Protein AF-A0A2G4H5I2-F1 (afdb_monomer)

Secondary structure (DSSP, 8-state):
-PPPHHHHHHHHHHHHHHHHS--TT-------HHHHHHHHHHTT--TTHHHHHHHHHHTT---TTSTTT--HHHHHHHHHHTT--HHHHHH----TTSPPTTTT---SS-HHHHHHHHHHHHTT-PPP-TTTS-----S-S-S-----PPP-

Foldseek 3Di:
DDDPPVLVVVVVVVVVCCVVQVDPVGDDDDDDPLLLLQCLLLVLPDPCSVQLVVQLVVVPQDPCVDVVRNDSVSSQVSQVVVVHGSNCSNDPDDDLPDDGPCQVPCPQFDSVLVVVCVVCVVVVHDDDDCQPPNDSPRRNDDDDDDDPDDDD

Sequence (152 aa):
MAQPVFQQQMRVKQGSLRRQLNGPELTLSRHDLRTSMLEGAIGRVDPITGDVLEAAWRAGACFDAWTEHHREDAYRTALSAAGRDLEVEATQERDPLDPLACDHVCSGVTKEFLLDEWWQRRAERPTGDCRGDGCSECSACLGPVRNRLVAA

Mean predicted aligned error: 6.74 Å

pLDDT: mean 88.07, std 9.35, range [37.56, 97.44]

Nearest PDB structures (foldseek):
  5d4z-assembly7_Z  TM=2.243E-01  e=5.194E+00  Salmonella phage SPC32H

Radius of gyration: 20.06 Å; Cα contacts (8 Å, |Δi|>4): 111; chains: 1; bounding box: 47×38×48 Å

Structure (mmCIF, N/CA/C/O backbone):
data_AF-A0A2G4H5I2-F1
#
_entry.id   AF-A0A2G4H5I2-F1
#
loop_
_atom_site.group_PDB
_atom_site.id
_atom_site.type_symbol
_atom_site.label_atom_id
_atom_site.label_alt_id
_atom_site.label_comp_id
_atom_site.label_asym_id
_atom_site.label_entity_id
_atom_site.label_seq_id
_atom_site.pdbx_PDB_ins_code
_atom_site.Cartn_x
_atom_site.Cartn_y
_atom_site.Cartn_z
_atom_site.occupancy
_atom_site.B_iso_or_equiv
_atom_site.auth_seq_id
_atom_site.auth_comp_id
_atom_site.auth_asym_id
_atom_site.auth_atom_id
_atom_site.pdbx_PDB_model_num
ATOM 1 N N . MET A 1 1 ? -10.818 -12.896 21.201 1.00 37.56 1 MET A N 1
ATOM 2 C CA . MET A 1 1 ? -10.549 -12.121 19.972 1.00 37.56 1 MET A CA 1
ATOM 3 C C . MET A 1 1 ? -9.070 -12.284 19.677 1.00 37.56 1 MET A C 1
ATOM 5 O O . MET A 1 1 ? -8.266 -11.819 20.474 1.00 37.56 1 MET A O 1
ATOM 9 N N . ALA A 1 2 ? -8.709 -13.077 18.667 1.00 43.91 2 ALA A N 1
ATOM 10 C CA . ALA A 1 2 ? -7.306 -13.335 18.350 1.00 43.91 2 ALA A CA 1
ATOM 11 C C . ALA A 1 2 ? -6.678 -12.040 17.827 1.00 43.91 2 ALA A C 1
ATOM 13 O O . ALA A 1 2 ? -7.210 -11.428 16.903 1.00 43.91 2 ALA A O 1
ATOM 14 N N . GLN A 1 3 ? -5.596 -11.588 18.457 1.00 47.91 3 GLN A N 1
ATOM 15 C CA . GLN A 1 3 ? -4.838 -10.464 17.931 1.00 47.91 3 GLN A CA 1
ATOM 16 C C . GLN A 1 3 ? -4.220 -10.915 16.595 1.00 47.91 3 GLN A C 1
ATOM 18 O O . GLN A 1 3 ? -3.601 -11.983 16.573 1.00 47.91 3 GLN A O 1
ATOM 23 N N . PRO A 1 4 ? -4.398 -10.164 15.498 1.00 60.53 4 PRO A N 1
ATOM 24 C CA . PRO A 1 4 ? -3.930 -10.591 14.186 1.00 60.53 4 PRO A CA 1
ATOM 25 C C . PRO A 1 4 ? -2.388 -10.740 14.185 1.00 60.53 4 PRO A C 1
ATOM 27 O O . PRO A 1 4 ? -1.665 -9.871 14.694 1.00 60.53 4 PRO A O 1
ATOM 30 N N . VAL A 1 5 ? -1.880 -11.895 13.733 1.00 78.19 5 VAL A N 1
ATOM 31 C CA . VAL A 1 5 ? -0.487 -12.346 13.949 1.00 78.19 5 VAL A CA 1
ATOM 32 C C . VAL A 1 5 ? 0.515 -11.402 13.277 1.00 78.19 5 VAL A C 1
ATOM 34 O O . VAL A 1 5 ? 1.589 -11.144 13.832 1.00 78.19 5 VAL A O 1
ATOM 37 N N . PHE A 1 6 ? 0.168 -10.840 12.116 1.00 83.88 6 PHE A N 1
ATOM 38 C CA . PHE A 1 6 ? 1.079 -9.995 11.347 1.00 83.88 6 PHE A CA 1
ATOM 39 C C . PHE A 1 6 ? 1.289 -8.627 12.009 1.00 83.88 6 PHE A C 1
ATOM 41 O O . PHE A 1 6 ? 2.439 -8.222 12.215 1.00 83.88 6 PHE A O 1
ATOM 48 N N . GLN A 1 7 ? 0.226 -7.943 12.450 1.00 83.62 7 GLN A N 1
ATOM 49 C CA . GLN A 1 7 ? 0.377 -6.673 13.178 1.00 83.62 7 GLN A CA 1
ATOM 50 C C . GLN A 1 7 ? 1.259 -6.820 14.426 1.00 83.62 7 GLN A C 1
ATOM 52 O O . GLN A 1 7 ? 2.081 -5.946 14.728 1.00 83.62 7 GLN A O 1
ATOM 57 N N . GLN A 1 8 ? 1.120 -7.932 15.155 1.00 86.81 8 GLN A N 1
ATOM 58 C CA . GLN A 1 8 ? 1.938 -8.196 16.335 1.00 86.81 8 GLN A CA 1
ATOM 59 C C . GLN A 1 8 ? 3.415 -8.386 15.972 1.00 86.81 8 GLN A C 1
ATOM 61 O O . GLN A 1 8 ? 4.283 -7.777 16.604 1.00 86.81 8 GLN A O 1
ATOM 66 N N . GLN A 1 9 ? 3.712 -9.156 14.922 1.00 90.12 9 GLN A N 1
ATOM 67 C CA . GLN A 1 9 ? 5.078 -9.308 14.414 1.00 90.12 9 GLN A CA 1
ATOM 68 C C . GLN A 1 9 ? 5.681 -7.962 13.988 1.00 90.12 9 GLN A C 1
ATOM 70 O O . GLN A 1 9 ? 6.823 -7.655 14.344 1.00 90.12 9 GLN A O 1
ATOM 75 N N . MET A 1 10 ? 4.917 -7.125 13.282 1.00 91.50 10 MET A N 1
ATOM 76 C CA . MET A 1 10 ? 5.383 -5.812 12.831 1.00 91.50 10 MET A CA 1
ATOM 77 C C . MET A 1 10 ? 5.648 -4.854 13.995 1.00 91.50 10 MET A C 1
ATOM 79 O O . MET A 1 10 ? 6.676 -4.171 13.993 1.00 91.50 10 MET A O 1
ATOM 83 N N . ARG A 1 11 ? 4.810 -4.859 15.043 1.00 90.50 11 ARG A N 1
ATOM 84 C CA . ARG A 1 11 ? 5.065 -4.093 16.280 1.00 90.50 11 ARG A CA 1
ATOM 85 C C . ARG A 1 11 ? 6.373 -4.507 16.944 1.00 90.50 11 ARG A C 1
ATOM 87 O O . ARG A 1 11 ? 7.153 -3.644 17.350 1.00 90.50 11 ARG A O 1
ATOM 94 N N . VAL A 1 12 ? 6.639 -5.812 17.033 1.00 92.56 12 VAL A N 1
ATOM 95 C CA . VAL A 1 12 ? 7.885 -6.336 17.613 1.00 92.56 12 VAL A CA 1
ATOM 96 C C . VAL A 1 12 ? 9.096 -5.888 16.792 1.00 92.56 12 VAL A C 1
ATOM 98 O O . VAL A 1 12 ? 10.055 -5.363 17.364 1.00 92.56 12 VAL A O 1
ATOM 101 N N . LYS A 1 13 ? 9.036 -6.017 15.460 1.00 92.12 13 LYS A N 1
ATOM 102 C CA . LYS A 1 13 ? 10.110 -5.597 14.543 1.00 92.12 13 LYS A CA 1
ATOM 103 C C . LYS A 1 13 ? 10.387 -4.096 14.637 1.00 92.12 13 LYS A C 1
ATOM 105 O O . LYS A 1 13 ? 11.521 -3.697 14.901 1.00 92.12 13 LYS A O 1
ATOM 110 N N . GLN A 1 14 ? 9.353 -3.261 14.519 1.00 91.75 14 GLN A N 1
ATOM 111 C CA . GLN A 1 14 ? 9.477 -1.808 14.666 1.00 91.75 14 GLN A CA 1
ATOM 112 C C . GLN A 1 14 ? 10.006 -1.411 16.054 1.00 91.75 14 GLN A C 1
ATOM 114 O O . GLN A 1 14 ? 10.803 -0.478 16.176 1.00 91.75 14 GLN A O 1
ATOM 119 N N . GLY A 1 15 ? 9.581 -2.113 17.109 1.00 91.88 15 GLY A N 1
ATOM 120 C C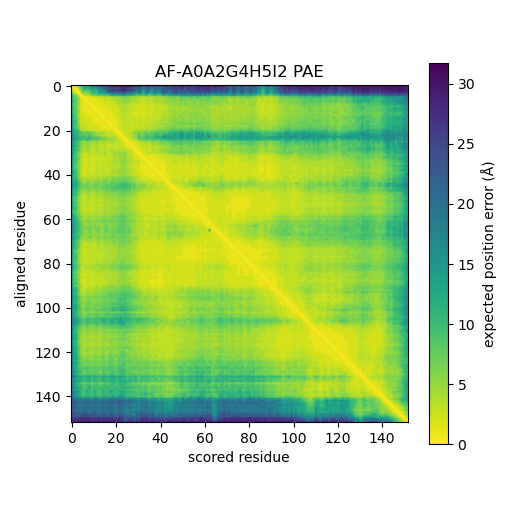A . GLY A 1 15 ? 10.085 -1.921 18.467 1.00 91.88 15 GLY A CA 1
ATOM 121 C C . GLY A 1 15 ? 11.568 -2.267 18.604 1.00 91.88 15 GLY A C 1
ATOM 122 O O . GLY A 1 15 ? 12.291 -1.556 19.298 1.00 91.88 15 GLY A O 1
ATOM 123 N N . SER A 1 16 ? 12.035 -3.315 17.919 1.00 93.12 16 SER A N 1
ATOM 124 C CA . SER A 1 16 ? 13.454 -3.682 17.880 1.00 93.12 16 SER A CA 1
ATOM 125 C C . SER A 1 16 ? 14.296 -2.622 17.179 1.00 93.12 16 SER A C 1
ATOM 127 O O . SER A 1 16 ? 15.291 -2.180 17.746 1.00 93.12 16 SER A O 1
ATOM 129 N N . LEU A 1 17 ? 13.854 -2.146 16.010 1.00 92.31 17 LEU A N 1
ATOM 130 C CA . LEU A 1 17 ? 14.531 -1.066 15.286 1.00 92.31 17 LEU A CA 1
ATOM 131 C C . LEU A 1 17 ? 14.640 0.196 16.141 1.00 92.31 17 LEU A C 1
ATOM 133 O O . LEU A 1 17 ? 15.716 0.763 16.252 1.00 92.31 17 LEU A O 1
ATOM 137 N N . ARG A 1 18 ? 13.563 0.584 16.836 1.00 89.81 18 ARG A N 1
ATOM 138 C CA . ARG A 1 18 ? 13.582 1.752 17.731 1.00 89.81 18 ARG A CA 1
ATOM 139 C C . ARG A 1 18 ? 14.589 1.613 18.875 1.00 89.81 18 ARG A C 1
ATOM 141 O O . ARG A 1 18 ? 15.148 2.609 19.307 1.00 89.81 18 ARG A O 1
ATOM 148 N N . ARG A 1 19 ? 14.789 0.400 19.400 1.00 90.50 19 ARG A N 1
ATOM 149 C CA . ARG A 1 19 ? 15.767 0.156 20.472 1.00 90.50 19 ARG A CA 1
ATOM 150 C C . ARG A 1 19 ? 17.207 0.173 19.966 1.00 90.50 19 ARG A C 1
ATOM 152 O O . ARG A 1 19 ? 18.081 0.572 20.719 1.00 90.50 19 ARG A O 1
ATOM 159 N N . GLN A 1 20 ? 17.443 -0.292 18.742 1.00 92.12 20 GLN A N 1
ATOM 160 C CA . GLN A 1 20 ? 18.787 -0.401 18.163 1.00 92.12 20 GLN A CA 1
ATOM 161 C C . GLN A 1 20 ? 19.241 0.893 17.471 1.00 92.12 20 GLN A C 1
ATOM 163 O O . GLN A 1 20 ? 20.430 1.178 17.428 1.00 92.12 20 GLN A O 1
ATOM 168 N N . LEU A 1 21 ? 18.299 1.678 16.944 1.00 90.31 21 LEU A N 1
ATOM 169 C CA . LEU A 1 21 ? 18.541 2.910 16.193 1.00 90.31 21 LEU A CA 1
ATOM 170 C C . LEU A 1 21 ? 18.130 4.135 17.025 1.00 90.31 21 LEU A C 1
ATOM 172 O O . LEU A 1 21 ? 17.260 4.904 16.623 1.00 90.31 21 LEU A O 1
ATOM 176 N N . ASN A 1 22 ? 18.711 4.278 18.218 1.00 86.31 22 ASN A N 1
ATOM 177 C CA . ASN A 1 22 ? 18.412 5.349 19.180 1.00 86.31 22 ASN A CA 1
ATOM 178 C C . ASN A 1 22 ? 19.585 6.327 19.400 1.00 86.31 22 ASN A C 1
ATOM 180 O O . ASN A 1 22 ? 19.651 6.985 20.438 1.00 86.31 22 ASN A O 1
ATOM 184 N N . GLY A 1 23 ? 20.522 6.400 18.451 1.00 89.62 23 GLY A N 1
ATOM 185 C CA . GLY A 1 23 ? 21.664 7.313 18.518 1.00 89.62 23 GLY A CA 1
ATOM 186 C C . GLY A 1 23 ? 21.250 8.788 18.378 1.00 89.62 23 GLY A C 1
ATOM 187 O O . GLY A 1 23 ? 20.282 9.078 17.678 1.00 89.62 23 GLY A O 1
ATOM 188 N N . PRO A 1 24 ? 21.986 9.732 18.993 1.00 85.12 24 PRO A N 1
ATOM 189 C CA . PRO A 1 24 ? 21.630 11.157 19.006 1.00 85.12 24 PRO A CA 1
ATOM 190 C C . PRO A 1 24 ? 21.638 11.820 17.617 1.00 85.12 24 PRO A C 1
ATOM 192 O O . PRO A 1 24 ? 2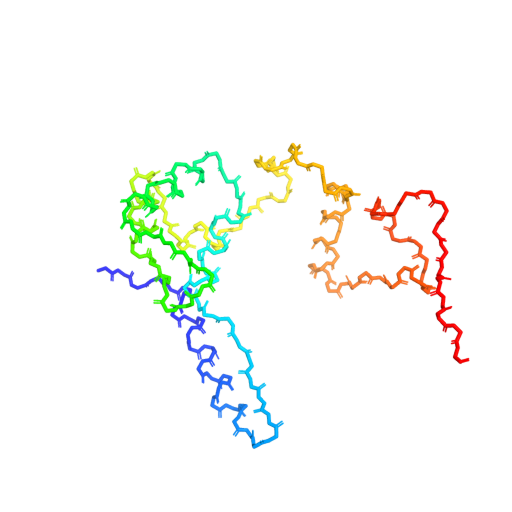0.976 12.834 17.423 1.00 85.12 24 PRO A O 1
ATOM 195 N N . GLU A 1 25 ? 22.349 11.241 16.649 1.00 92.38 25 GLU A N 1
ATOM 196 C CA . GLU A 1 25 ? 22.433 11.727 15.263 1.00 92.38 25 GLU A CA 1
ATOM 197 C C . GLU A 1 25 ? 21.430 11.031 14.321 1.00 92.38 25 GLU A C 1
ATOM 199 O O . GLU A 1 25 ? 21.417 11.286 13.119 1.00 92.38 25 GLU A O 1
ATOM 204 N N . LEU A 1 26 ? 20.582 10.135 14.844 1.00 88.81 26 LEU A N 1
ATOM 205 C CA . LEU A 1 26 ? 19.669 9.310 14.055 1.00 88.81 26 LEU A CA 1
ATOM 206 C C . LEU A 1 26 ? 18.214 9.623 14.404 1.00 88.81 26 LEU A C 1
ATOM 208 O O . LEU A 1 26 ? 17.749 9.376 15.514 1.00 88.81 26 LEU A O 1
ATOM 212 N N . THR A 1 27 ? 17.462 10.104 13.414 1.00 86.50 27 THR A N 1
ATOM 213 C CA . THR A 1 27 ? 16.003 10.242 13.512 1.00 86.50 27 THR A CA 1
ATOM 214 C C . THR A 1 27 ? 15.334 9.132 12.710 1.00 86.50 27 THR A C 1
ATOM 216 O O . THR A 1 27 ? 15.410 9.106 11.484 1.00 86.50 27 THR A O 1
ATOM 219 N N . LEU A 1 28 ? 14.662 8.208 13.399 1.00 88.19 28 LEU A N 1
ATOM 220 C CA . LEU A 1 28 ? 13.906 7.132 12.762 1.00 88.19 28 LEU A CA 1
ATOM 221 C C . LEU A 1 28 ? 12.457 7.571 12.509 1.00 88.19 28 LEU A C 1
ATOM 223 O O . LEU A 1 28 ? 11.639 7.572 13.430 1.00 88.19 28 LEU A O 1
ATOM 227 N N . SER A 1 29 ? 12.131 7.885 11.254 1.00 87.19 29 SER A N 1
ATOM 228 C CA . SER A 1 29 ? 10.743 8.071 10.812 1.00 87.19 29 SER A CA 1
ATOM 229 C C . SER A 1 29 ? 10.104 6.729 10.452 1.00 87.19 29 SER A C 1
ATOM 231 O O . SER A 1 29 ? 10.756 5.854 9.880 1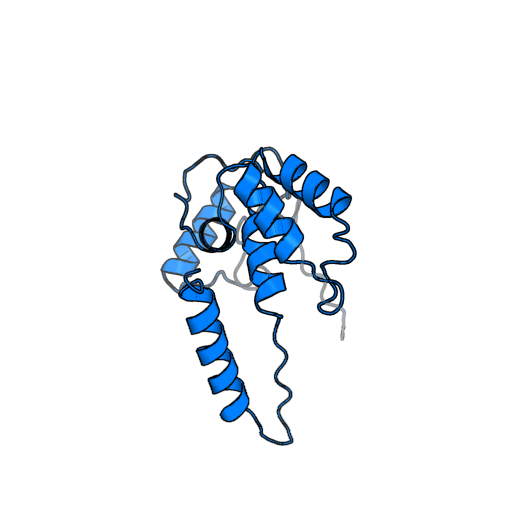.00 87.19 29 SER A O 1
ATOM 233 N N . ARG A 1 30 ? 8.832 6.537 10.813 1.00 86.12 30 ARG A N 1
ATOM 234 C 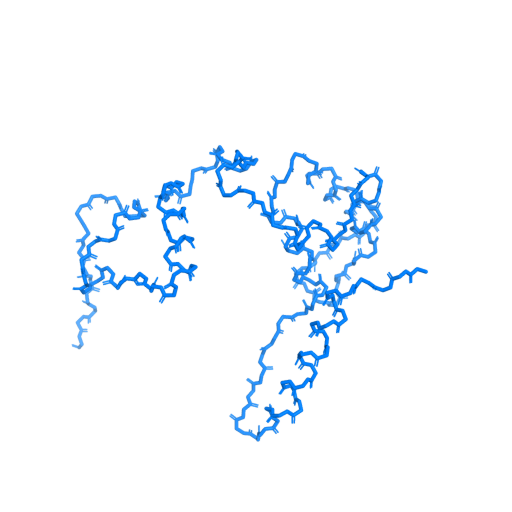CA . ARG A 1 30 ? 8.066 5.318 10.516 1.00 86.12 30 ARG A CA 1
ATOM 235 C C . ARG A 1 30 ? 6.595 5.664 10.353 1.00 86.12 30 ARG A C 1
ATOM 237 O O . ARG A 1 30 ? 6.087 6.512 11.081 1.00 86.12 30 ARG A O 1
ATOM 244 N N . HIS A 1 31 ? 5.908 4.916 9.503 1.00 85.44 31 HIS A N 1
ATOM 245 C CA . HIS A 1 31 ? 4.453 4.965 9.413 1.00 85.44 31 HIS A CA 1
ATOM 246 C C . HIS A 1 31 ? 3.792 4.202 10.575 1.00 85.44 31 HIS A C 1
ATOM 248 O O . HIS A 1 31 ? 4.345 3.213 11.083 1.00 85.44 31 HIS A O 1
ATOM 254 N N . ASP A 1 32 ? 2.619 4.676 11.009 1.00 87.94 32 ASP A N 1
ATOM 255 C CA . ASP A 1 32 ? 1.777 3.960 11.970 1.00 87.94 32 ASP A CA 1
ATOM 256 C C . ASP A 1 32 ? 1.253 2.669 11.343 1.00 87.94 32 ASP A C 1
ATOM 258 O O . ASP A 1 32 ? 0.772 2.655 10.212 1.00 87.94 32 ASP A O 1
ATOM 262 N N . LEU A 1 33 ? 1.329 1.572 12.095 1.00 89.50 33 LEU A N 1
ATOM 263 C CA . LEU A 1 33 ? 0.946 0.263 11.574 1.00 89.50 33 LEU A CA 1
ATOM 264 C C . LEU A 1 33 ? -0.541 0.179 11.237 1.00 89.50 33 LEU A C 1
ATOM 266 O O . LEU A 1 33 ? -0.883 -0.534 10.305 1.00 89.50 33 LEU A O 1
ATOM 270 N N . ARG A 1 34 ? -1.423 0.866 11.971 1.00 89.44 34 ARG A N 1
ATOM 271 C CA . ARG A 1 34 ? -2.869 0.775 11.719 1.00 89.44 34 ARG A CA 1
ATOM 272 C C . ARG A 1 34 ? -3.223 1.499 10.429 1.00 89.44 34 ARG A C 1
ATOM 274 O O . ARG A 1 34 ? -3.882 0.920 9.569 1.00 89.44 34 ARG A O 1
ATOM 281 N N . THR A 1 35 ? -2.664 2.695 10.240 1.00 89.56 35 THR A N 1
ATOM 282 C CA . THR A 1 35 ? -2.754 3.430 8.974 1.00 89.56 35 THR A CA 1
ATOM 283 C C . THR A 1 35 ? -2.222 2.597 7.808 1.00 89.56 35 THR A C 1
ATOM 285 O O . THR A 1 35 ? -2.950 2.408 6.840 1.00 89.56 35 THR A O 1
ATOM 288 N N . SER A 1 36 ? -1.028 1.999 7.918 1.00 90.31 36 SER A N 1
ATOM 289 C CA . SER A 1 36 ? -0.485 1.160 6.837 1.00 90.31 36 SER A CA 1
ATOM 290 C C . SER A 1 36 ? -1.336 -0.079 6.535 1.00 90.31 36 SER A C 1
ATOM 292 O O . SER A 1 36 ? -1.423 -0.496 5.382 1.00 90.31 36 SER A O 1
ATOM 294 N N . MET A 1 37 ? -1.974 -0.684 7.544 1.00 91.31 37 MET A N 1
ATOM 295 C CA . MET A 1 37 ? -2.889 -1.812 7.322 1.00 91.31 37 MET A CA 1
ATOM 296 C C . MET A 1 37 ? -4.146 -1.363 6.582 1.00 91.31 37 MET A C 1
ATOM 298 O O . MET A 1 37 ? -4.575 -2.035 5.648 1.00 91.31 37 MET A O 1
ATOM 302 N N . LEU A 1 38 ? -4.708 -0.213 6.961 1.00 92.50 38 LEU A N 1
ATOM 303 C CA . LEU A 1 38 ? -5.845 0.357 6.253 1.00 92.50 38 LEU A CA 1
ATOM 304 C C . LEU A 1 38 ? -5.488 0.682 4.802 1.00 92.50 38 LEU A C 1
ATOM 306 O O . LEU A 1 38 ? -6.202 0.236 3.911 1.00 92.50 38 LEU A O 1
ATOM 310 N N . GLU A 1 39 ? -4.375 1.380 4.566 1.00 92.06 39 GLU A N 1
ATOM 311 C CA . GLU A 1 39 ? -3.860 1.691 3.225 1.00 92.06 39 GLU A CA 1
ATOM 312 C C . GLU A 1 39 ? -3.687 0.427 2.377 1.00 92.06 39 GLU A C 1
ATOM 314 O O . GLU A 1 39 ? -4.122 0.392 1.228 1.00 92.06 39 GLU A O 1
ATOM 319 N N . GLY A 1 40 ? -3.114 -0.635 2.950 1.00 91.62 40 GLY A N 1
ATOM 320 C CA . GLY A 1 40 ? -2.938 -1.914 2.263 1.00 91.62 40 GLY A CA 1
ATOM 321 C C . GLY A 1 40 ? -4.254 -2.613 1.913 1.00 91.62 40 GLY A C 1
ATOM 322 O O . GLY A 1 40 ? -4.337 -3.256 0.867 1.00 91.62 40 GLY A O 1
ATOM 323 N N . ALA A 1 41 ? -5.280 -2.486 2.757 1.00 92.31 41 ALA A N 1
ATOM 324 C CA . ALA A 1 41 ? -6.595 -3.070 2.508 1.00 92.31 41 ALA A CA 1
ATOM 325 C C . ALA A 1 41 ? -7.392 -2.270 1.462 1.00 92.31 41 ALA A C 1
ATOM 327 O O . ALA A 1 41 ? -7.917 -2.846 0.513 1.00 92.31 41 ALA A O 1
ATOM 328 N N . ILE A 1 42 ? -7.461 -0.940 1.591 1.00 91.56 42 ILE A N 1
ATOM 329 C CA . ILE A 1 42 ? -8.257 -0.090 0.686 1.00 91.56 42 ILE A CA 1
ATOM 330 C C . ILE A 1 42 ? -7.552 0.182 -0.646 1.00 91.56 42 ILE A C 1
ATOM 332 O O . ILE A 1 42 ? -8.213 0.319 -1.673 1.00 91.56 42 ILE A O 1
ATOM 336 N N . GLY A 1 43 ? -6.215 0.220 -0.660 1.00 89.19 43 GLY A N 1
ATOM 337 C CA . GLY A 1 43 ? -5.407 0.496 -1.853 1.00 89.19 43 GLY A CA 1
ATOM 338 C C . GLY A 1 43 ? -5.512 -0.583 -2.932 1.00 89.19 43 GLY A C 1
ATOM 339 O O . GLY A 1 43 ? -5.088 -0.374 -4.064 1.00 89.19 43 GLY A O 1
ATOM 340 N N . ARG A 1 44 ? -6.117 -1.727 -2.601 1.00 86.12 44 ARG A N 1
ATOM 341 C CA . ARG A 1 44 ? -6.447 -2.804 -3.540 1.00 86.12 44 ARG A CA 1
ATOM 342 C C . ARG A 1 44 ? -7.617 -2.484 -4.458 1.00 86.12 44 ARG A C 1
ATOM 344 O O . ARG A 1 44 ? -7.744 -3.163 -5.475 1.00 86.12 44 ARG A O 1
ATOM 351 N N . VAL A 1 45 ? -8.435 -1.495 -4.082 1.00 86.25 45 VAL A N 1
ATOM 352 C CA . VAL A 1 45 ? -9.586 -0.983 -4.838 1.00 86.25 45 VAL A CA 1
ATOM 353 C C . VAL A 1 45 ? -10.476 -2.124 -5.331 1.00 86.25 45 VAL A C 1
ATOM 355 O O . VAL A 1 45 ? -10.597 -2.350 -6.524 1.00 86.25 45 VAL A O 1
ATOM 358 N N . ASP A 1 46 ? -11.061 -2.884 -4.409 1.00 86.06 46 ASP A N 1
ATOM 359 C CA . ASP A 1 46 ? -12.040 -3.933 -4.716 1.00 86.06 46 ASP A CA 1
ATOM 360 C C . ASP A 1 46 ? -13.423 -3.305 -4.996 1.00 86.06 46 ASP A C 1
ATOM 362 O O . ASP A 1 46 ? -13.684 -2.196 -4.518 1.00 86.06 46 ASP A O 1
ATOM 366 N N . PRO A 1 47 ? -14.353 -3.968 -5.713 1.00 87.38 47 PRO A N 1
ATOM 367 C CA . PRO A 1 47 ? -15.693 -3.418 -5.936 1.00 87.38 47 PRO A CA 1
ATOM 368 C C . PRO A 1 47 ? -16.429 -3.003 -4.653 1.00 87.38 47 PRO A C 1
ATOM 370 O O . PRO A 1 47 ? -17.187 -2.039 -4.677 1.00 87.38 47 PRO A O 1
ATOM 373 N N . ILE A 1 48 ? -16.168 -3.673 -3.523 1.00 90.69 48 ILE A N 1
ATOM 374 C CA . ILE A 1 48 ? -16.776 -3.331 -2.226 1.00 90.69 48 ILE A CA 1
ATOM 375 C C . ILE A 1 48 ? -16.116 -2.130 -1.532 1.00 90.69 48 ILE A C 1
ATOM 377 O O . ILE A 1 48 ? -16.629 -1.644 -0.526 1.00 90.69 48 ILE A O 1
ATOM 381 N N . THR A 1 49 ? -14.942 -1.677 -1.993 1.00 92.38 49 THR A N 1
ATOM 382 C CA . THR A 1 49 ? -14.151 -0.661 -1.284 1.00 92.38 49 THR A CA 1
ATOM 383 C C . THR A 1 49 ? -14.939 0.638 -1.125 1.00 92.38 49 THR A C 1
ATOM 385 O O . THR A 1 49 ? -14.867 1.248 -0.062 1.00 92.38 49 THR A O 1
ATOM 388 N N . GLY A 1 50 ? -15.744 1.030 -2.119 1.00 93.94 50 GLY A N 1
ATOM 389 C CA . GLY A 1 50 ? -16.621 2.203 -2.021 1.00 93.94 50 GLY A CA 1
ATOM 390 C C . GLY A 1 50 ? -17.617 2.104 -0.862 1.00 93.94 50 GLY A C 1
ATOM 391 O O . GLY A 1 50 ? -17.676 3.008 -0.028 1.00 93.94 50 GLY A O 1
ATOM 392 N N . ASP A 1 51 ? -18.317 0.974 -0.753 1.00 95.19 51 ASP A N 1
ATOM 393 C CA . ASP A 1 51 ? -19.302 0.725 0.307 1.00 95.19 51 ASP A CA 1
ATOM 394 C C . ASP A 1 51 ? -18.646 0.703 1.695 1.00 95.19 51 ASP A C 1
ATOM 396 O O . ASP A 1 51 ? -19.182 1.247 2.663 1.00 95.19 51 ASP A O 1
ATOM 400 N N . VAL A 1 52 ? -17.449 0.114 1.796 1.00 95.81 52 VAL A N 1
ATOM 401 C CA . VAL A 1 52 ? -16.660 0.084 3.037 1.00 95.81 52 VAL A CA 1
ATOM 402 C C . VAL A 1 5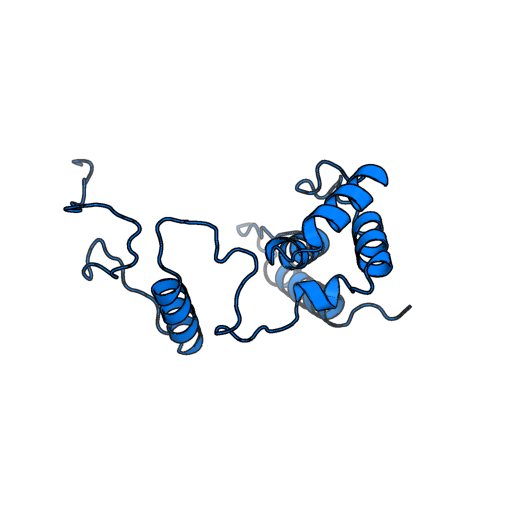2 ? -16.260 1.496 3.468 1.00 95.81 52 VAL A C 1
ATOM 404 O O . VAL A 1 52 ? -16.406 1.835 4.645 1.00 95.81 52 VAL A O 1
ATOM 407 N N . LEU A 1 53 ? -15.772 2.321 2.535 1.00 95.44 53 LEU A N 1
ATOM 408 C CA . LEU A 1 53 ? -15.400 3.712 2.806 1.00 95.44 53 LEU A CA 1
ATOM 409 C C . LEU A 1 53 ? -16.620 4.532 3.245 1.00 95.44 53 LEU A C 1
ATOM 411 O O . LEU A 1 53 ? -16.542 5.264 4.232 1.00 95.44 53 LEU A O 1
ATOM 415 N N . GLU A 1 54 ? -17.759 4.381 2.563 1.00 96.88 54 GLU A N 1
ATOM 416 C CA . GLU A 1 54 ? -18.994 5.080 2.926 1.00 96.88 54 GLU A CA 1
ATOM 417 C C . GLU A 1 54 ? -19.486 4.671 4.321 1.00 96.88 54 GLU A C 1
ATOM 419 O O . GLU A 1 54 ? -19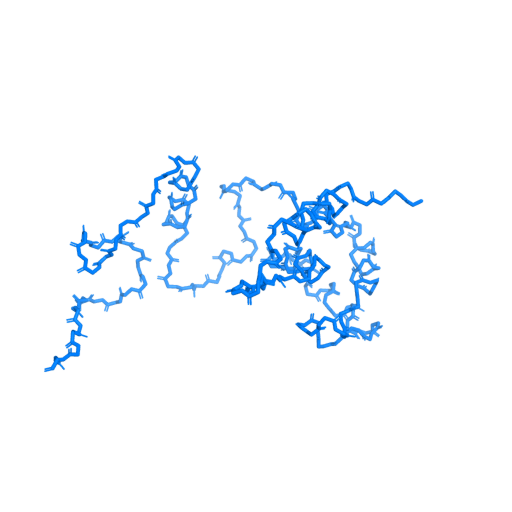.821 5.530 5.141 1.00 96.88 54 GLU A O 1
ATOM 424 N N . ALA A 1 55 ? -19.504 3.371 4.622 1.00 97.12 55 ALA A N 1
ATOM 425 C CA . ALA A 1 55 ? -19.930 2.861 5.921 1.00 97.12 55 ALA A CA 1
ATOM 426 C C . ALA A 1 55 ? -19.015 3.345 7.058 1.00 97.12 55 ALA A C 1
ATOM 428 O O . ALA A 1 55 ? -19.508 3.778 8.103 1.00 97.12 55 ALA A O 1
ATOM 429 N N . ALA A 1 56 ? -17.694 3.328 6.852 1.00 96.88 56 ALA A N 1
ATOM 430 C CA . ALA A 1 56 ? -16.733 3.840 7.825 1.00 96.88 56 ALA A CA 1
ATOM 431 C C . ALA A 1 56 ? -16.908 5.351 8.054 1.00 96.88 56 ALA A C 1
ATOM 433 O O . ALA A 1 56 ? -16.935 5.803 9.202 1.00 96.88 56 ALA A O 1
ATOM 434 N N . TRP A 1 57 ? -17.108 6.125 6.983 1.00 97.06 57 TRP A N 1
ATOM 435 C CA . TRP A 1 57 ? -17.384 7.558 7.074 1.00 97.06 57 TRP A CA 1
ATOM 436 C C . TRP A 1 57 ? -18.686 7.850 7.832 1.00 97.06 57 TRP A C 1
ATOM 438 O O . TRP A 1 57 ? -18.694 8.669 8.753 1.00 97.06 57 TRP A O 1
ATOM 448 N N . ARG A 1 58 ? -19.774 7.123 7.538 1.00 97.25 58 ARG A N 1
ATOM 449 C CA . ARG A 1 58 ? -21.045 7.220 8.285 1.00 97.25 58 ARG A CA 1
ATOM 450 C C . ARG A 1 58 ? -20.888 6.854 9.765 1.00 97.25 58 ARG A C 1
ATOM 452 O O . ARG A 1 58 ? -21.614 7.386 10.601 1.00 97.25 58 ARG A O 1
ATOM 459 N N . ALA A 1 59 ? -19.929 5.992 10.102 1.00 96.19 59 ALA A N 1
ATOM 460 C CA . ALA A 1 59 ? -19.548 5.660 11.478 1.00 96.19 59 ALA A CA 1
ATOM 461 C C . ALA A 1 59 ? -18.580 6.684 12.124 1.00 96.19 59 ALA A C 1
ATOM 463 O O . ALA A 1 59 ? -18.132 6.500 13.262 1.00 96.19 59 ALA A O 1
ATOM 464 N N . GLY A 1 60 ? -18.273 7.780 11.425 1.00 94.88 60 GLY A N 1
ATOM 465 C CA . GLY A 1 60 ? -17.469 8.895 11.916 1.00 94.88 60 GLY A CA 1
ATOM 466 C C . GLY A 1 60 ? -15.968 8.772 11.652 1.00 94.88 60 GLY A C 1
ATOM 467 O O . GLY A 1 60 ? -15.199 9.431 12.351 1.00 94.88 60 GLY A O 1
ATOM 468 N N . ALA A 1 61 ? -15.529 7.927 10.713 1.00 95.44 61 ALA A N 1
ATOM 469 C CA . ALA A 1 61 ? -14.158 7.974 10.203 1.00 95.44 61 ALA A CA 1
ATOM 470 C C . ALA A 1 61 ? -13.963 9.222 9.324 1.00 95.44 61 ALA A C 1
ATOM 472 O O . ALA A 1 61 ? -14.793 9.532 8.467 1.00 95.44 61 ALA A O 1
ATOM 473 N N . CYS A 1 62 ? -12.892 9.970 9.572 1.00 93.19 62 CYS A N 1
ATOM 474 C CA . CYS A 1 62 ? -12.504 11.145 8.800 1.00 93.19 62 CYS A CA 1
ATOM 475 C C . CYS A 1 62 ? -11.043 11.480 9.117 1.00 93.19 62 CYS A C 1
ATOM 477 O O . CYS A 1 62 ? -10.583 11.211 10.225 1.00 93.19 62 CYS A O 1
ATOM 479 N N . PHE A 1 63 ? -10.333 12.107 8.176 1.00 90.69 63 PHE A N 1
ATOM 480 C CA . PHE A 1 63 ? -8.921 12.480 8.330 1.00 90.69 63 PHE A CA 1
ATOM 481 C C . PHE A 1 63 ? -8.000 11.291 8.666 1.00 90.69 63 PHE A C 1
ATOM 483 O O . PHE A 1 63 ? -7.037 11.438 9.411 1.00 90.69 63 PHE A O 1
ATOM 490 N N . ASP A 1 64 ? -8.246 10.115 8.081 1.00 88.38 64 ASP A N 1
ATOM 491 C CA . ASP A 1 64 ? -7.528 8.874 8.423 1.00 88.38 64 ASP A CA 1
ATOM 492 C C . ASP A 1 64 ? -6.029 8.864 8.074 1.00 88.38 64 ASP A C 1
ATOM 494 O O . ASP A 1 64 ? -5.294 7.995 8.548 1.00 88.38 64 ASP A O 1
ATOM 498 N N . ALA A 1 65 ? -5.565 9.843 7.288 1.00 84.69 65 ALA A N 1
ATOM 499 C CA . ALA A 1 65 ? -4.144 10.083 7.035 1.00 84.69 65 ALA A CA 1
ATOM 500 C C . ALA A 1 65 ? -3.398 10.637 8.270 1.00 84.69 65 ALA A C 1
ATOM 502 O O . ALA A 1 65 ? -2.175 10.535 8.350 1.00 84.69 65 ALA A O 1
ATOM 503 N N . TRP A 1 66 ? -4.119 11.197 9.246 1.00 88.56 66 TRP A N 1
ATOM 504 C CA . TRP A 1 66 ? -3.569 11.670 10.514 1.00 88.56 66 TRP A CA 1
ATOM 505 C C . TRP A 1 66 ? -3.764 10.601 11.584 1.00 88.56 66 TRP A C 1
ATOM 507 O O . TRP A 1 66 ? -4.879 10.150 11.850 1.00 88.56 66 TRP A O 1
ATOM 517 N N . THR A 1 67 ? -2.669 10.179 12.217 1.00 85.12 67 THR A N 1
ATOM 518 C CA . THR A 1 67 ? -2.670 9.019 13.126 1.00 85.12 67 THR A CA 1
ATOM 519 C C . THR A 1 67 ? -3.585 9.231 14.338 1.00 85.12 67 THR A C 1
ATOM 521 O O . THR A 1 67 ? -4.170 8.279 14.850 1.00 85.12 67 THR A O 1
ATOM 524 N N . GLU A 1 68 ? -3.737 10.477 14.780 1.00 88.12 68 GLU A N 1
ATOM 525 C CA . GLU A 1 68 ? -4.624 10.913 15.858 1.00 88.12 68 GLU A CA 1
ATOM 526 C C . GLU A 1 68 ? -6.121 10.815 15.520 1.00 88.12 68 GLU A C 1
ATOM 528 O O . GLU A 1 68 ? -6.944 10.717 16.430 1.00 88.12 68 GLU A O 1
ATOM 533 N N . HIS A 1 69 ? -6.475 10.806 14.233 1.00 89.38 69 HIS A N 1
ATOM 534 C CA . HIS A 1 69 ? -7.856 10.730 13.754 1.00 89.38 69 HIS A CA 1
ATOM 535 C C . HIS A 1 69 ? -8.228 9.351 13.200 1.00 89.38 69 HIS A C 1
ATOM 537 O O . HIS A 1 69 ? -9.409 9.065 13.013 1.00 89.38 69 HIS A O 1
ATOM 543 N N . HIS A 1 70 ? -7.242 8.478 12.998 1.00 90.25 70 HIS A N 1
ATOM 544 C CA . HIS A 1 70 ? -7.432 7.152 12.431 1.00 90.25 70 HIS A CA 1
ATOM 545 C C . HIS A 1 70 ? -8.408 6.283 13.247 1.00 90.25 70 HIS A C 1
ATOM 547 O O . HIS A 1 70 ? -8.138 5.919 14.398 1.00 90.25 70 HIS A O 1
ATOM 553 N N . ARG A 1 71 ? -9.531 5.891 12.628 1.00 91.62 71 ARG A N 1
ATOM 554 C CA . ARG A 1 71 ? -10.591 5.090 13.271 1.00 91.62 71 ARG A CA 1
ATOM 555 C C . ARG A 1 71 ? -10.641 3.649 12.760 1.00 91.62 71 ARG A C 1
ATOM 557 O O . ARG A 1 71 ? -11.611 3.249 12.123 1.00 91.62 71 ARG A O 1
ATOM 564 N N . GLU A 1 72 ? -9.630 2.844 13.096 1.00 91.25 72 GLU A N 1
ATOM 565 C CA . GLU A 1 72 ? -9.523 1.439 12.646 1.00 91.25 72 GLU A CA 1
ATOM 566 C C . GLU A 1 72 ? -10.801 0.615 12.914 1.00 91.25 72 GLU A C 1
ATOM 568 O O . GLU A 1 72 ? -11.230 -0.158 12.059 1.00 91.25 72 GLU A O 1
ATOM 573 N N . ASP A 1 73 ? -11.453 0.812 14.065 1.00 93.75 73 ASP A N 1
ATOM 574 C CA . ASP A 1 73 ? -12.666 0.072 14.443 1.00 93.75 73 ASP A CA 1
ATOM 575 C C . ASP A 1 73 ? -13.837 0.299 13.471 1.00 93.75 73 ASP A C 1
ATOM 577 O O . ASP A 1 73 ? -14.612 -0.626 13.210 1.00 93.75 73 ASP A O 1
ATOM 581 N N . ALA A 1 74 ? -13.956 1.506 12.903 1.00 95.81 74 ALA A N 1
ATOM 582 C CA . ALA A 1 74 ? -14.989 1.823 11.918 1.00 95.81 74 ALA A CA 1
ATOM 583 C C . ALA A 1 74 ? -14.779 1.007 10.634 1.00 95.81 74 ALA A C 1
ATOM 585 O O . ALA A 1 74 ? -15.711 0.373 10.140 1.00 95.81 74 ALA A O 1
ATOM 586 N N . TYR A 1 75 ? -13.535 0.938 10.157 1.00 95.19 75 TYR A N 1
ATOM 587 C CA . TYR A 1 75 ? -13.163 0.151 8.982 1.00 95.19 75 TYR A CA 1
ATOM 588 C C . TYR A 1 75 ? -13.279 -1.352 9.218 1.00 95.19 75 TYR A C 1
ATOM 590 O O . TYR A 1 75 ? -13.808 -2.062 8.366 1.00 95.19 75 TYR A O 1
ATOM 598 N N . ARG A 1 76 ? -12.851 -1.852 10.384 1.00 95.00 76 ARG A N 1
ATOM 599 C CA . ARG A 1 76 ? -13.033 -3.267 10.747 1.00 95.00 76 ARG A CA 1
ATOM 600 C C . ARG A 1 76 ? -14.505 -3.656 10.763 1.00 95.00 76 ARG A C 1
ATOM 602 O O . ARG A 1 76 ? -14.854 -4.721 10.266 1.00 95.00 76 ARG A O 1
ATOM 609 N N . THR A 1 77 ? -15.362 -2.797 11.311 1.00 96.62 77 THR A N 1
ATOM 610 C CA . THR A 1 77 ? -16.809 -3.039 11.352 1.00 96.62 77 THR A CA 1
ATOM 611 C C . THR A 1 77 ? -17.406 -3.045 9.945 1.00 96.62 77 THR A C 1
ATOM 613 O O . THR A 1 77 ? -18.151 -3.963 9.610 1.00 96.62 77 THR A O 1
ATOM 616 N N . ALA A 1 78 ? -17.038 -2.072 9.107 1.00 96.75 78 ALA A N 1
ATOM 617 C CA . ALA A 1 78 ? -17.499 -1.982 7.723 1.00 96.75 78 ALA A CA 1
ATOM 618 C C . ALA A 1 78 ? -17.064 -3.194 6.877 1.00 96.75 78 ALA A C 1
ATOM 620 O O . ALA A 1 78 ? -17.889 -3.800 6.199 1.00 96.75 78 ALA A O 1
ATOM 621 N N . LEU A 1 79 ? -15.795 -3.604 6.972 1.00 95.38 79 LEU A N 1
ATOM 622 C CA . LEU A 1 79 ? -15.277 -4.795 6.289 1.00 95.38 79 LEU A CA 1
ATOM 623 C C . LEU A 1 79 ? -15.948 -6.078 6.786 1.00 95.38 79 LEU A C 1
ATOM 625 O O . LEU A 1 79 ? -16.359 -6.906 5.976 1.00 95.38 79 LEU A O 1
ATOM 629 N N . SER A 1 80 ? -16.119 -6.220 8.101 1.00 95.88 80 SER A N 1
ATOM 630 C CA . SER A 1 80 ? -16.782 -7.382 8.702 1.00 95.88 80 SER A CA 1
ATOM 631 C C . SER A 1 80 ? -18.234 -7.518 8.233 1.00 95.88 80 SER A C 1
ATOM 633 O O . SER A 1 80 ? -18.677 -8.621 7.914 1.00 95.88 80 SER A O 1
ATOM 635 N N . ALA A 1 81 ? -18.960 -6.402 8.091 1.00 95.88 81 ALA A N 1
ATOM 636 C CA . ALA A 1 81 ? -20.312 -6.394 7.527 1.00 95.88 81 ALA A CA 1
ATOM 637 C C . ALA A 1 81 ? -20.357 -6.876 6.061 1.00 95.88 81 ALA A C 1
ATOM 639 O O . ALA A 1 81 ? -21.358 -7.451 5.640 1.00 95.88 81 ALA A O 1
ATOM 640 N N . ALA A 1 82 ? -19.264 -6.703 5.312 1.00 93.25 82 ALA A N 1
ATOM 641 C CA . ALA A 1 82 ? -19.073 -7.238 3.962 1.00 93.25 82 ALA A CA 1
ATOM 642 C C . ALA A 1 82 ? -18.438 -8.649 3.940 1.00 93.25 82 ALA A C 1
ATOM 644 O O . ALA A 1 82 ? -18.082 -9.156 2.876 1.00 93.25 82 ALA A O 1
ATOM 645 N N . GLY A 1 83 ? -18.269 -9.296 5.100 1.00 94.44 83 GLY A N 1
ATOM 646 C CA . GLY A 1 83 ? -17.651 -10.620 5.210 1.00 94.44 83 GLY A CA 1
ATOM 647 C C . GLY A 1 83 ? -16.144 -10.634 4.927 1.00 94.44 83 GLY A C 1
ATOM 648 O O . GLY A 1 83 ? -15.615 -11.660 4.499 1.00 94.44 83 GLY A O 1
ATOM 649 N N . ARG A 1 84 ? -15.455 -9.506 5.128 1.00 93.81 84 ARG A N 1
ATOM 650 C CA . ARG A 1 84 ? -14.002 -9.353 4.962 1.00 93.81 84 ARG A CA 1
ATOM 651 C C . ARG A 1 84 ? -13.308 -9.070 6.290 1.00 93.81 84 ARG A C 1
ATOM 653 O O . ARG A 1 84 ? -13.919 -8.587 7.240 1.00 93.81 84 ARG A O 1
ATOM 660 N N . ASP A 1 85 ? -12.003 -9.322 6.330 1.00 93.25 85 ASP A N 1
ATOM 661 C CA . ASP A 1 85 ? -11.141 -8.971 7.459 1.00 93.25 85 ASP A CA 1
ATOM 662 C C . ASP A 1 85 ? -10.035 -8.006 7.022 1.00 93.25 85 ASP A C 1
ATOM 664 O O . ASP A 1 85 ? -9.398 -8.203 5.992 1.00 93.25 85 ASP A O 1
ATOM 668 N N . LEU A 1 86 ? -9.778 -6.979 7.836 1.00 92.50 86 LEU A N 1
ATOM 669 C CA . LEU A 1 86 ? -8.792 -5.939 7.533 1.00 92.50 86 LEU A CA 1
ATOM 670 C C . LEU A 1 86 ? -7.367 -6.485 7.363 1.00 92.50 86 LEU A C 1
ATOM 672 O O . LEU A 1 86 ? -6.643 -6.018 6.488 1.00 92.50 86 LEU A O 1
ATOM 676 N N . GLU A 1 87 ? -6.929 -7.433 8.200 1.00 91.31 87 GLU A N 1
ATOM 677 C CA . GLU A 1 87 ? -5.569 -7.974 8.090 1.00 91.31 87 GLU A CA 1
ATOM 678 C C . GLU A 1 87 ? -5.436 -8.896 6.879 1.00 91.31 87 GLU A C 1
ATOM 680 O O . GLU A 1 87 ? -4.427 -8.816 6.174 1.00 91.31 87 GLU A O 1
ATOM 685 N N . VAL A 1 88 ? -6.454 -9.713 6.598 1.00 92.19 88 VAL A N 1
ATOM 686 C CA . VAL A 1 88 ? -6.486 -10.546 5.388 1.00 92.19 88 VAL A CA 1
ATOM 687 C C . VAL A 1 88 ? -6.428 -9.668 4.142 1.00 92.19 88 VAL A C 1
ATOM 689 O O . VAL A 1 88 ? -5.528 -9.848 3.323 1.00 92.19 88 VAL A O 1
ATOM 692 N N . GLU A 1 89 ? -7.299 -8.662 4.042 1.00 91.69 89 GLU A N 1
ATOM 693 C CA . GLU A 1 89 ? -7.301 -7.735 2.908 1.00 91.69 89 GLU A CA 1
ATOM 694 C C . GLU A 1 89 ? -5.969 -6.996 2.785 1.00 91.69 89 GLU A C 1
ATOM 696 O O . GLU A 1 89 ? -5.470 -6.845 1.685 1.00 91.69 89 GLU A O 1
ATOM 701 N N . ALA A 1 90 ? -5.319 -6.587 3.875 1.00 92.06 90 ALA A N 1
ATOM 702 C CA . ALA A 1 90 ? -4.020 -5.919 3.791 1.00 92.06 90 ALA A CA 1
ATOM 703 C C . ALA A 1 90 ? -2.883 -6.840 3.311 1.00 92.06 90 ALA A C 1
ATOM 705 O O . ALA A 1 90 ? -2.011 -6.407 2.553 1.00 92.06 90 ALA A O 1
ATOM 706 N N . THR A 1 91 ? -2.866 -8.105 3.740 1.00 90.81 91 THR A N 1
ATOM 707 C CA . THR A 1 91 ? -1.668 -8.965 3.661 1.00 90.81 91 THR A CA 1
ATOM 708 C C . THR A 1 91 ? -1.753 -10.100 2.649 1.00 90.81 91 THR A C 1
ATOM 710 O O . THR A 1 91 ? -0.715 -10.635 2.265 1.00 90.81 91 THR A O 1
ATOM 713 N N . GLN A 1 92 ? -2.950 -10.460 2.186 1.00 90.31 92 GLN A N 1
ATOM 714 C CA . GLN A 1 92 ? -3.141 -11.591 1.285 1.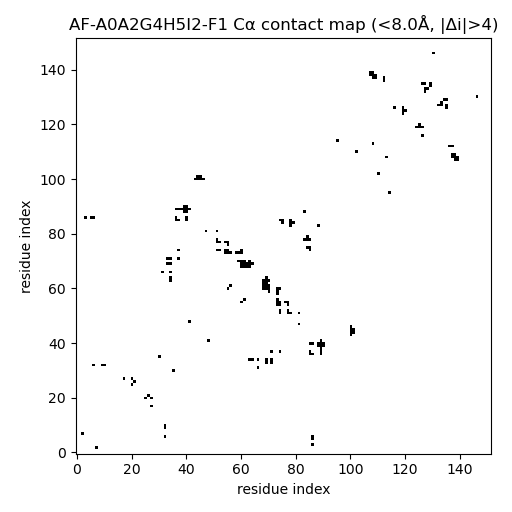00 90.31 92 GLN A CA 1
ATOM 715 C C . GLN A 1 92 ? -2.395 -11.392 -0.040 1.00 90.31 92 GLN A C 1
ATOM 717 O O . GLN A 1 92 ? -2.505 -10.343 -0.676 1.00 90.31 92 GLN A O 1
ATOM 722 N N . GLU A 1 93 ? -1.677 -12.414 -0.493 1.00 88.94 93 GLU A N 1
ATOM 723 C CA . GLU A 1 93 ? -1.064 -12.424 -1.820 1.00 88.94 93 GLU A CA 1
ATOM 724 C C . GLU A 1 93 ? -2.138 -12.602 -2.907 1.00 88.94 93 GLU A C 1
ATOM 726 O O . GLU A 1 93 ? -3.101 -13.349 -2.726 1.00 88.94 93 GLU A O 1
ATOM 731 N N . ARG A 1 94 ? -1.995 -11.886 -4.023 1.00 85.88 94 ARG A N 1
ATOM 732 C CA . ARG A 1 94 ? -2.855 -12.012 -5.208 1.00 85.88 94 ARG A CA 1
ATOM 733 C C . ARG A 1 94 ? -2.043 -12.599 -6.351 1.00 85.88 94 ARG A C 1
ATOM 735 O O . ARG A 1 94 ? -0.836 -12.353 -6.417 1.00 85.88 94 ARG A O 1
ATOM 742 N N . ASP A 1 95 ? -2.703 -13.336 -7.239 1.00 90.62 95 ASP A N 1
ATOM 743 C CA . ASP A 1 95 ? -2.070 -13.710 -8.494 1.00 90.62 95 ASP A CA 1
ATOM 744 C C . ASP A 1 95 ? -1.813 -12.419 -9.292 1.00 90.62 95 ASP A C 1
ATOM 746 O O . ASP A 1 95 ? -2.744 -11.638 -9.507 1.00 90.62 95 ASP A O 1
ATOM 750 N N . PRO A 1 96 ? -0.565 -12.134 -9.692 1.00 87.88 96 PRO A N 1
ATOM 751 C CA . PRO A 1 96 ? -0.259 -10.958 -10.501 1.00 87.88 96 PRO A CA 1
ATOM 752 C C . PRO A 1 96 ? -1.009 -10.943 -11.846 1.00 87.88 96 PRO A C 1
ATOM 754 O O . PRO A 1 96 ? -1.203 -9.872 -12.419 1.00 87.88 96 PRO A O 1
ATOM 757 N N . LEU A 1 97 ? -1.437 -12.100 -12.358 1.00 90.44 97 LEU A N 1
ATOM 758 C CA . LEU A 1 97 ? -2.156 -12.218 -13.626 1.00 90.44 97 LEU A CA 1
ATOM 759 C C . LEU A 1 97 ? -3.675 -12.059 -13.485 1.00 90.44 97 LEU A C 1
ATOM 761 O O . LEU A 1 97 ? -4.360 -11.950 -14.506 1.00 90.44 97 LEU A O 1
ATOM 765 N N . ASP A 1 98 ? -4.207 -12.004 -12.261 1.00 91.25 98 ASP A N 1
ATOM 766 C CA . ASP A 1 98 ? -5.631 -11.758 -12.053 1.00 91.25 98 ASP A CA 1
ATOM 767 C C . ASP A 1 98 ? -6.026 -10.346 -12.543 1.00 91.25 98 ASP A C 1
ATOM 769 O O . ASP A 1 98 ? -5.245 -9.383 -12.455 1.00 91.25 98 ASP A O 1
ATOM 773 N N . PRO A 1 99 ? -7.260 -10.175 -13.053 1.00 89.38 99 PRO A N 1
ATOM 774 C CA . PRO A 1 99 ? -7.811 -8.853 -13.302 1.00 89.38 99 PRO A CA 1
ATOM 775 C C . PRO A 1 99 ? -7.840 -8.034 -12.010 1.00 89.38 99 PRO A C 1
ATOM 777 O O . PRO A 1 99 ? -8.358 -8.479 -10.983 1.00 89.38 99 PRO A O 1
ATOM 780 N N . LEU A 1 100 ? -7.310 -6.814 -12.061 1.00 87.50 100 LEU A N 1
ATOM 781 C CA . LEU A 1 100 ? -7.416 -5.870 -10.957 1.00 87.50 100 LEU A CA 1
ATOM 782 C C . LEU A 1 100 ? -8.665 -5.028 -11.166 1.00 87.50 100 LEU A C 1
ATOM 784 O O . LEU A 1 100 ? -8.962 -4.581 -12.273 1.00 87.50 100 LEU A O 1
ATOM 788 N N . ALA A 1 101 ? -9.380 -4.732 -10.088 1.00 86.75 101 ALA A N 1
ATOM 789 C CA . ALA A 1 101 ? -10.548 -3.864 -10.179 1.00 86.75 101 ALA A CA 1
ATOM 790 C C . ALA A 1 101 ? -10.189 -2.432 -10.629 1.00 86.75 101 ALA A C 1
ATOM 792 O O . ALA A 1 101 ? -11.043 -1.739 -11.174 1.00 86.75 101 ALA A O 1
ATOM 793 N N . CYS A 1 102 ? -8.918 -2.025 -10.530 1.00 84.50 102 CYS A N 1
ATOM 794 C CA . CYS A 1 102 ? -8.385 -0.788 -11.099 1.00 84.50 102 CYS A CA 1
ATOM 795 C C . CYS A 1 102 ? -7.788 -0.921 -12.517 1.00 84.50 102 CYS A C 1
ATOM 797 O O . CYS A 1 102 ? -7.259 0.068 -13.015 1.00 84.50 102 CYS A O 1
ATOM 799 N N . ASP A 1 103 ? -7.905 -2.064 -13.210 1.00 88.19 103 ASP A N 1
ATOM 800 C CA . ASP A 1 103 ? -7.361 -2.246 -14.576 1.00 88.19 103 ASP A CA 1
ATOM 801 C C . ASP A 1 103 ? -7.951 -1.259 -15.605 1.00 88.19 103 ASP A C 1
ATOM 803 O O . ASP A 1 103 ? -7.375 -1.024 -16.663 1.00 88.19 103 ASP A O 1
ATOM 807 N N . HIS A 1 104 ? -9.100 -0.652 -15.299 1.00 86.94 104 HIS A N 1
ATOM 808 C CA . HIS A 1 104 ? -9.730 0.381 -16.122 1.00 86.94 104 HIS A CA 1
ATOM 809 C C . HIS A 1 104 ? -9.093 1.777 -15.959 1.00 86.94 104 HIS A C 1
ATOM 811 O O . HIS A 1 104 ? -9.440 2.701 -16.697 1.00 86.94 104 HIS A O 1
ATOM 817 N N . VAL A 1 105 ? -8.196 1.960 -14.985 1.00 87.31 105 VAL A N 1
ATOM 818 C CA . VAL A 1 105 ? -7.537 3.236 -14.696 1.00 87.31 105 VAL A CA 1
ATOM 819 C C . VAL A 1 105 ? -6.267 3.359 -15.534 1.00 87.31 105 VAL A C 1
ATOM 821 O O . VAL A 1 105 ? -5.337 2.569 -15.405 1.00 87.31 105 VAL A O 1
ATOM 824 N N . CYS A 1 106 ? -6.192 4.399 -16.364 1.00 85.44 106 CYS A N 1
ATOM 825 C CA . CYS A 1 106 ? -4.992 4.696 -17.141 1.00 85.44 106 CYS A CA 1
ATOM 826 C C . CYS A 1 106 ? -4.030 5.576 -16.329 1.00 85.44 106 CYS A C 1
ATOM 828 O O . CYS A 1 106 ? -4.295 6.759 -16.116 1.00 85.44 106 CYS A O 1
ATOM 830 N N . SER A 1 107 ? -2.907 5.006 -15.887 1.00 85.44 107 SER A N 1
ATOM 831 C CA . SER A 1 107 ? -1.851 5.717 -15.146 1.00 85.44 107 SER A CA 1
ATOM 832 C C . SER A 1 107 ? -0.757 6.312 -16.047 1.00 85.44 107 SER A C 1
ATOM 834 O O . SER A 1 107 ? 0.138 6.996 -15.556 1.00 85.44 107 SER A O 1
ATOM 836 N N . GLY A 1 108 ? -0.801 6.039 -17.356 1.00 87.06 108 GLY A N 1
ATOM 837 C CA . GLY A 1 108 ? 0.284 6.337 -18.299 1.00 87.06 108 GLY A CA 1
ATOM 838 C C . GLY A 1 108 ? 1.405 5.290 -18.313 1.00 87.06 108 GLY A C 1
ATOM 839 O O . GLY A 1 108 ? 2.256 5.336 -19.192 1.00 87.06 108 GLY A O 1
ATOM 840 N N . VAL A 1 109 ? 1.384 4.322 -17.394 1.00 90.19 109 VAL A N 1
ATOM 841 C CA . VAL A 1 109 ? 2.282 3.161 -17.377 1.00 90.19 109 VAL A CA 1
ATOM 842 C C . VAL A 1 109 ? 1.471 1.912 -17.710 1.00 90.19 109 VAL A C 1
ATOM 844 O O . VAL A 1 109 ? 0.341 1.763 -17.243 1.00 90.19 109 VAL A O 1
ATOM 847 N N . THR A 1 110 ? 2.021 1.022 -18.533 1.00 88.69 110 THR A N 1
ATOM 848 C CA . THR A 1 110 ? 1.325 -0.205 -18.942 1.00 88.69 110 THR A CA 1
ATOM 849 C C . THR A 1 110 ? 1.315 -1.243 -17.817 1.00 88.69 110 THR A C 1
ATOM 851 O O . THR A 1 110 ? 2.244 -1.313 -17.005 1.00 88.69 110 THR A O 1
ATOM 854 N N . LYS A 1 111 ? 0.269 -2.079 -17.761 1.00 88.38 111 LYS A N 1
ATOM 855 C CA . LYS A 1 111 ? 0.181 -3.173 -16.777 1.00 88.38 111 LYS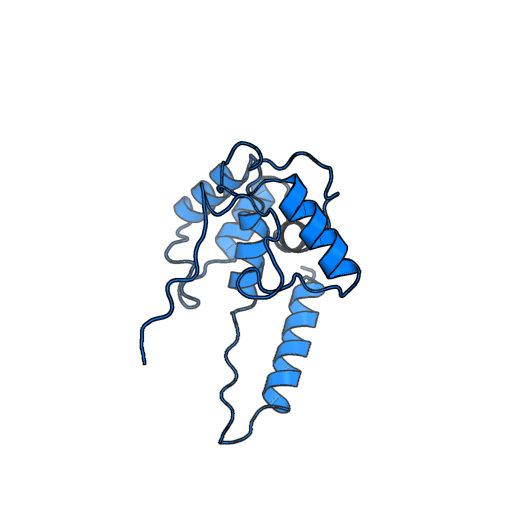 A CA 1
ATOM 856 C C . LYS A 1 111 ? 1.324 -4.167 -16.975 1.00 88.38 111 LYS A C 1
ATOM 858 O O . LYS A 1 111 ? 1.893 -4.651 -16.004 1.00 88.38 111 LYS A O 1
ATOM 863 N N . GLU A 1 112 ? 1.695 -4.416 -18.225 1.00 90.38 112 GLU A N 1
ATOM 864 C CA . GLU A 1 112 ? 2.789 -5.300 -18.616 1.00 90.38 112 GLU A CA 1
ATOM 865 C C . GLU A 1 112 ? 4.126 -4.832 -18.034 1.00 90.38 112 GLU A C 1
ATOM 867 O O . GLU A 1 112 ? 4.867 -5.648 -17.491 1.00 90.38 112 GLU A O 1
ATOM 872 N N . PHE A 1 113 ? 4.406 -3.523 -18.070 1.00 92.56 113 PHE A N 1
ATOM 873 C CA . PHE A 1 113 ? 5.603 -2.965 -17.442 1.00 92.56 113 PHE A CA 1
ATOM 874 C C . PHE A 1 113 ? 5.580 -3.163 -15.920 1.00 92.56 113 PHE A C 1
ATOM 876 O O . PHE A 1 113 ? 6.562 -3.620 -15.346 1.00 92.56 113 PHE A O 1
ATOM 883 N N . LEU A 1 114 ? 4.453 -2.879 -15.254 1.00 92.31 114 LEU A N 1
ATOM 884 C CA . LEU A 1 114 ? 4.331 -3.069 -13.800 1.00 92.31 114 LEU A CA 1
ATOM 885 C C . LEU A 1 114 ? 4.495 -4.541 -13.379 1.00 92.31 114 LEU A C 1
ATOM 887 O O . LEU A 1 114 ? 5.028 -4.817 -12.302 1.00 92.31 114 LEU A O 1
ATOM 891 N N . LEU A 1 115 ? 4.047 -5.481 -14.216 1.00 93.12 115 LEU A N 1
ATOM 892 C CA . LEU A 1 115 ? 4.246 -6.915 -14.006 1.00 93.12 115 LEU A CA 1
ATOM 893 C C . LEU A 1 115 ? 5.713 -7.321 -14.171 1.00 93.12 115 LEU A C 1
ATOM 895 O O . LEU A 1 115 ? 6.220 -8.068 -13.330 1.00 93.12 115 LEU A O 1
ATOM 899 N N . ASP A 1 116 ? 6.406 -6.796 -15.188 1.00 94.00 116 ASP A N 1
ATOM 900 C CA . ASP A 1 116 ? 7.849 -7.014 -15.338 1.00 94.00 116 ASP A CA 1
ATOM 901 C C . ASP A 1 116 ? 8.613 -6.474 -14.126 1.00 94.00 116 ASP A C 1
ATOM 903 O O . ASP A 1 116 ? 9.330 -7.235 -13.480 1.00 94.00 116 ASP A O 1
ATOM 907 N N . GLU A 1 117 ? 8.359 -5.228 -13.712 1.00 95.19 117 GLU A N 1
ATOM 908 C CA . GLU A 1 117 ? 8.956 -4.631 -12.507 1.00 95.19 117 GLU A CA 1
ATOM 909 C C . GLU A 1 117 ? 8.741 -5.501 -11.260 1.00 95.19 117 GLU A C 1
ATOM 911 O O . GLU A 1 117 ? 9.635 -5.663 -10.422 1.00 95.19 117 GLU A O 1
ATOM 916 N N . TRP A 1 118 ? 7.557 -6.100 -11.122 1.00 93.69 118 TRP A N 1
ATOM 917 C CA . TRP A 1 118 ? 7.254 -6.993 -10.011 1.00 93.69 118 TRP A CA 1
ATOM 918 C C . TRP A 1 118 ? 8.082 -8.288 -10.053 1.00 93.69 118 TRP A C 1
ATOM 920 O O . TRP A 1 118 ? 8.619 -8.705 -9.017 1.00 93.69 118 TRP A O 1
ATOM 930 N N . TRP A 1 119 ? 8.246 -8.910 -11.227 1.00 95.06 119 TRP A N 1
ATOM 931 C CA . TRP A 1 119 ? 9.116 -10.082 -11.401 1.00 95.06 119 TRP A CA 1
ATOM 932 C C . TRP A 1 119 ? 10.598 -9.740 -11.214 1.00 95.06 119 TRP A C 1
ATOM 934 O O . TRP A 1 119 ? 11.326 -10.502 -10.572 1.00 95.06 119 TRP A O 1
ATOM 944 N N . GLN A 1 120 ? 11.046 -8.588 -11.712 1.00 95.31 120 GLN A N 1
ATOM 945 C CA . GLN A 1 120 ? 12.410 -8.084 -11.545 1.00 95.31 120 GLN A CA 1
ATOM 946 C C . GLN A 1 120 ? 12.731 -7.858 -10.067 1.00 95.31 120 GLN A C 1
ATOM 948 O O . GLN A 1 120 ? 13.718 -8.396 -9.561 1.00 95.31 120 GLN A O 1
ATOM 953 N N . ARG A 1 121 ? 11.832 -7.188 -9.332 1.00 94.94 121 ARG A N 1
ATOM 954 C CA . ARG A 1 121 ? 11.931 -7.007 -7.876 1.00 94.94 121 ARG A CA 1
ATOM 955 C C . ARG A 1 121 ? 12.053 -8.344 -7.147 1.00 94.94 121 ARG A C 1
ATOM 957 O O . ARG A 1 121 ? 12.866 -8.466 -6.234 1.00 94.94 121 ARG A O 1
ATOM 964 N N . ARG A 1 122 ? 11.256 -9.350 -7.525 1.00 93.19 122 ARG A N 1
ATOM 965 C CA . ARG A 1 122 ? 11.346 -10.702 -6.941 1.00 93.19 122 ARG A CA 1
ATOM 966 C C . ARG A 1 122 ? 12.677 -11.390 -7.223 1.00 93.19 122 ARG A C 1
ATOM 968 O O . ARG A 1 122 ? 13.122 -12.181 -6.401 1.00 93.19 122 ARG A O 1
ATOM 975 N N . ALA A 1 123 ? 13.297 -11.080 -8.354 1.00 97.06 123 ALA A N 1
ATOM 976 C CA . ALA A 1 123 ? 14.627 -11.545 -8.721 1.00 97.06 123 ALA A CA 1
ATOM 977 C C . ALA A 1 123 ? 15.757 -10.649 -8.177 1.00 97.06 123 ALA A C 1
ATOM 979 O O . ALA A 1 123 ? 16.899 -10.828 -8.590 1.00 97.06 123 ALA A O 1
ATOM 980 N N . GLU A 1 124 ? 15.448 -9.679 -7.305 1.00 97.44 124 GLU A N 1
ATOM 981 C CA . GLU A 1 124 ? 16.404 -8.700 -6.763 1.00 97.44 124 GLU A CA 1
ATOM 982 C C . GLU A 1 124 ? 17.143 -7.905 -7.856 1.00 97.44 124 GLU A C 1
ATOM 984 O O . GLU A 1 124 ? 18.260 -7.427 -7.661 1.00 97.44 124 GLU A O 1
ATOM 989 N N . ARG A 1 125 ? 16.507 -7.745 -9.022 1.00 96.38 125 ARG A N 1
ATOM 990 C CA . ARG A 1 125 ? 17.032 -6.985 -10.154 1.00 96.38 125 ARG A CA 1
ATOM 991 C C . ARG A 1 125 ? 16.398 -5.595 -10.165 1.00 96.38 125 ARG A C 1
ATOM 993 O O . ARG A 1 125 ? 15.198 -5.493 -10.407 1.00 96.38 125 ARG A O 1
ATOM 1000 N N . PRO A 1 126 ? 17.161 -4.530 -9.869 1.00 93.38 126 PRO A N 1
ATOM 1001 C CA . PRO A 1 126 ? 16.643 -3.177 -9.952 1.00 93.38 126 PRO A CA 1
ATOM 1002 C C . PRO A 1 126 ? 16.561 -2.727 -11.409 1.00 93.38 126 PRO A C 1
ATOM 1004 O O . PRO A 1 126 ? 17.406 -3.078 -12.235 1.00 93.38 126 PRO A O 1
ATOM 1007 N N . THR A 1 127 ? 15.579 -1.887 -11.693 1.00 92.56 127 THR A N 1
ATOM 1008 C CA . THR A 1 127 ? 15.451 -1.223 -12.988 1.00 92.56 127 THR A CA 1
ATOM 1009 C C . THR A 1 127 ? 16.418 -0.052 -13.063 1.00 92.56 127 THR A C 1
ATOM 1011 O O . THR A 1 127 ? 16.557 0.717 -12.109 1.00 92.56 127 THR A O 1
ATOM 1014 N N . GLY A 1 128 ? 17.136 0.036 -14.185 1.00 90.50 128 GLY A N 1
ATOM 1015 C CA . GLY A 1 128 ? 18.154 1.058 -14.419 1.00 90.50 128 GLY A CA 1
ATOM 1016 C C . GLY A 1 128 ? 17.584 2.475 -14.473 1.00 90.50 128 GLY A C 1
ATOM 1017 O O . GLY A 1 128 ? 16.382 2.687 -14.656 1.00 90.50 128 GLY A O 1
ATOM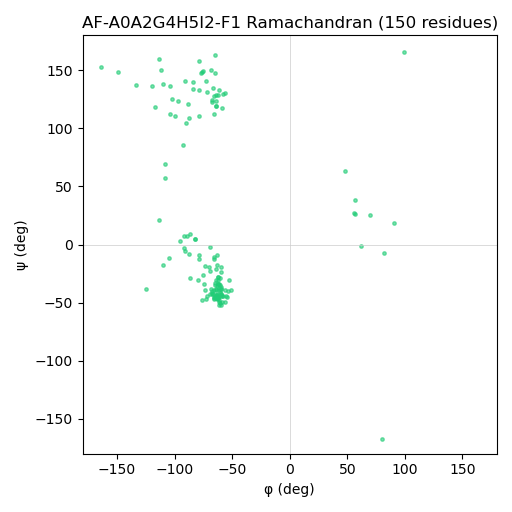 1018 N N . ASP A 1 129 ? 18.465 3.461 -14.331 1.00 89.25 129 ASP A N 1
ATOM 1019 C CA . ASP A 1 129 ? 18.091 4.868 -14.428 1.00 89.25 129 ASP A CA 1
ATOM 1020 C C . ASP A 1 129 ? 17.946 5.255 -15.898 1.00 89.25 129 ASP A C 1
ATOM 1022 O O . ASP A 1 129 ? 18.937 5.385 -16.620 1.00 89.25 129 ASP A O 1
ATOM 1026 N N . CYS A 1 130 ? 16.716 5.512 -16.347 1.00 86.94 130 CYS A N 1
ATOM 1027 C CA . CYS A 1 130 ? 16.448 5.818 -17.750 1.00 86.94 130 CYS A CA 1
ATOM 1028 C C . CYS A 1 130 ? 17.108 7.109 -18.267 1.00 86.94 130 CYS A C 1
ATOM 1030 O O . CYS A 1 130 ? 17.121 7.361 -19.475 1.00 86.94 130 CYS A O 1
ATOM 1032 N N . ARG A 1 131 ? 17.702 7.918 -17.378 1.00 83.25 131 ARG A N 1
ATOM 1033 C CA . ARG A 1 131 ? 18.525 9.080 -17.738 1.00 83.25 131 ARG A CA 1
ATOM 1034 C C . ARG A 1 131 ? 19.914 8.693 -18.247 1.00 83.25 131 ARG A C 1
ATOM 1036 O O . ARG A 1 131 ? 20.499 9.495 -18.975 1.00 83.25 131 ARG A O 1
ATOM 1043 N N . GLY A 1 132 ? 20.443 7.536 -17.845 1.00 83.62 132 GLY A N 1
ATOM 1044 C CA . GLY A 1 132 ? 21.804 7.082 -18.160 1.00 83.62 132 GLY A CA 1
ATOM 1045 C C . GLY A 1 132 ? 21.871 5.705 -18.825 1.00 83.62 132 GLY A C 1
ATOM 1046 O O . GLY A 1 132 ? 22.651 5.527 -19.756 1.00 83.62 132 GLY A O 1
ATOM 1047 N N . ASP A 1 133 ? 21.017 4.773 -18.405 1.00 87.75 133 ASP A N 1
ATOM 1048 C CA . ASP A 1 133 ? 21.065 3.358 -18.798 1.00 87.75 133 ASP A CA 1
ATOM 1049 C C . ASP A 1 133 ? 20.201 3.038 -20.034 1.00 87.75 133 ASP A C 1
ATOM 1051 O O . ASP A 1 133 ? 20.205 1.914 -20.533 1.00 87.75 133 ASP A O 1
ATOM 1055 N N . GLY A 1 134 ? 19.481 4.036 -20.559 1.00 86.06 134 GLY A N 1
ATOM 1056 C CA . GLY A 1 134 ? 18.544 3.890 -21.676 1.00 86.06 134 GLY A CA 1
ATOM 1057 C C . GLY A 1 134 ? 17.084 3.775 -21.229 1.00 86.06 134 GLY A C 1
ATOM 1058 O O . GLY A 1 134 ? 16.780 3.594 -20.056 1.00 86.06 134 GLY A O 1
ATOM 1059 N N . CYS A 1 135 ? 16.150 3.939 -22.166 1.00 87.44 135 CYS A N 1
ATOM 1060 C CA . CYS A 1 135 ? 14.718 3.927 -21.860 1.00 87.44 135 CYS A CA 1
ATOM 1061 C C . CYS A 1 135 ? 14.268 2.556 -21.322 1.00 87.44 135 CYS A C 1
ATOM 1063 O O . CYS A 1 135 ? 14.480 1.550 -21.989 1.00 87.44 135 CYS A O 1
ATOM 1065 N N . SER A 1 136 ? 13.577 2.535 -20.178 1.00 88.38 136 SER A N 1
ATOM 1066 C CA . SER A 1 136 ? 12.967 1.321 -19.599 1.00 88.38 136 SER A CA 1
ATOM 1067 C C . SER A 1 136 ? 11.603 0.969 -20.210 1.00 88.38 136 SER A C 1
ATOM 1069 O O . SER A 1 136 ? 10.917 0.090 -19.709 1.00 88.38 136 SER A O 1
ATOM 1071 N N . GLU A 1 137 ? 11.164 1.710 -21.233 1.00 86.50 137 GLU A N 1
ATOM 1072 C CA . GLU A 1 137 ? 9.896 1.499 -21.953 1.00 86.50 137 GLU A CA 1
ATOM 1073 C C . GLU A 1 137 ? 8.634 1.511 -21.063 1.00 86.50 137 GLU A C 1
ATOM 1075 O O . GLU A 1 137 ? 7.579 0.997 -21.427 1.00 86.50 137 GLU A O 1
ATOM 1080 N N . CYS A 1 138 ? 8.690 2.212 -19.925 1.00 87.88 138 CYS A N 1
ATOM 1081 C CA . CYS A 1 138 ? 7.590 2.303 -18.959 1.00 87.88 138 CYS A CA 1
ATOM 1082 C C . CYS A 1 138 ? 6.364 3.101 -19.437 1.00 87.88 138 CYS A C 1
ATOM 1084 O O . CYS A 1 138 ? 5.399 3.239 -18.696 1.00 87.88 138 CYS A O 1
ATOM 1086 N N . SER A 1 139 ? 6.396 3.671 -20.646 1.00 86.12 139 SER A N 1
ATOM 1087 C CA . SER A 1 139 ? 5.333 4.504 -21.242 1.00 86.12 139 SER A CA 1
ATOM 1088 C C . SER A 1 139 ? 4.989 5.816 -20.511 1.00 86.12 139 SER A C 1
ATOM 1090 O O . SER A 1 139 ? 4.200 6.605 -21.026 1.00 86.12 139 SER A O 1
ATOM 1092 N N . ALA A 1 140 ? 5.641 6.127 -19.384 1.00 85.94 140 ALA A N 1
ATOM 1093 C CA . ALA A 1 140 ? 5.375 7.342 -18.605 1.00 85.94 140 ALA A CA 1
ATOM 1094 C C . ALA A 1 140 ? 5.668 8.649 -19.366 1.00 85.94 140 ALA A C 1
ATOM 1096 O O . ALA A 1 140 ? 5.077 9.691 -19.082 1.00 85.94 140 ALA A O 1
ATOM 1097 N N . CYS A 1 141 ? 6.606 8.624 -20.315 1.00 85.19 141 CYS A N 1
ATOM 1098 C CA . CYS A 1 141 ? 6.932 9.774 -21.148 1.00 85.19 141 CYS A CA 1
ATOM 1099 C C . CYS A 1 141 ? 6.348 9.616 -22.555 1.00 85.19 141 CYS A C 1
ATOM 1101 O O . CYS A 1 141 ? 6.479 8.566 -23.177 1.00 85.19 141 CYS A O 1
ATOM 1103 N N . LEU A 1 142 ? 5.765 10.695 -23.083 1.00 75.75 142 LEU A N 1
ATOM 1104 C CA . LEU A 1 142 ? 5.217 10.745 -24.437 1.00 75.75 142 LEU A CA 1
ATOM 1105 C C . LEU A 1 142 ? 6.183 11.481 -25.374 1.00 75.75 142 LEU A C 1
ATOM 1107 O O . LEU A 1 142 ? 6.530 12.639 -25.137 1.00 75.75 142 LEU A O 1
ATOM 1111 N N . GLY A 1 143 ? 6.575 10.830 -26.470 1.00 74.56 143 GLY A N 1
ATOM 1112 C CA . GLY A 1 143 ? 7.443 11.420 -27.493 1.00 74.56 143 GLY A CA 1
ATOM 1113 C C . GLY A 1 143 ? 8.940 11.406 -27.138 1.00 74.56 143 GLY A C 1
ATOM 1114 O O . GLY A 1 143 ? 9.357 10.698 -26.222 1.00 74.56 143 GLY A O 1
ATOM 1115 N N . PRO A 1 144 ? 9.783 12.145 -27.885 1.00 72.06 144 PRO A N 1
ATOM 1116 C CA . PRO A 1 144 ? 11.226 12.148 -27.666 1.00 72.06 144 PRO A CA 1
ATOM 1117 C C . PRO A 1 144 ? 11.573 12.769 -26.307 1.00 72.06 144 PRO A C 1
ATOM 1119 O O . PRO A 1 144 ? 11.418 13.974 -26.092 1.00 72.06 144 PRO A O 1
ATOM 1122 N N . VAL A 1 145 ? 12.073 11.936 -25.396 1.00 73.56 145 VAL A N 1
ATOM 1123 C CA . VAL A 1 145 ? 12.525 12.341 -24.062 1.00 73.56 145 VAL A CA 1
ATOM 1124 C C . VAL A 1 145 ? 13.962 12.839 -24.145 1.00 73.56 145 VAL A C 1
ATOM 1126 O O . VAL A 1 145 ? 14.816 12.205 -24.759 1.00 73.56 145 VAL A O 1
ATOM 1129 N N . ARG A 1 146 ? 14.249 13.981 -23.516 1.00 72.81 146 ARG A N 1
ATOM 1130 C CA . ARG A 1 146 ? 15.614 14.499 -23.367 1.00 72.81 146 ARG A CA 1
ATOM 1131 C C . ARG A 1 146 ? 15.854 14.948 -21.937 1.00 72.81 146 ARG A C 1
ATOM 1133 O O . ARG A 1 146 ? 15.015 15.639 -21.357 1.00 72.81 146 ARG A O 1
ATOM 1140 N N . ASN A 1 147 ? 17.022 14.621 -21.398 1.00 73.75 147 ASN A N 1
ATOM 1141 C CA . ASN A 1 147 ? 17.449 15.141 -20.106 1.00 73.75 147 ASN A CA 1
ATOM 1142 C C . ASN A 1 147 ? 17.611 16.662 -20.206 1.00 73.75 147 ASN A C 1
ATOM 1144 O O . ASN A 1 147 ? 18.428 17.161 -20.982 1.00 73.75 147 ASN A O 1
ATOM 1148 N N . ARG A 1 148 ? 16.843 17.416 -19.415 1.00 71.81 148 ARG A N 1
ATOM 1149 C CA . ARG A 1 148 ? 17.078 18.850 -19.224 1.00 71.81 148 ARG A CA 1
ATOM 1150 C C . ARG A 1 148 ? 17.968 19.018 -18.003 1.00 71.81 148 ARG A C 1
ATOM 1152 O O . ARG A 1 148 ? 17.478 19.185 -16.891 1.00 71.81 148 ARG A O 1
ATOM 1159 N N . LEU A 1 149 ? 19.275 18.930 -18.217 1.00 76.75 149 LEU A N 1
ATOM 1160 C CA . LEU A 1 149 ? 20.240 19.256 -17.175 1.00 76.75 149 LEU A CA 1
ATOM 1161 C C . LEU A 1 149 ? 20.146 20.764 -16.915 1.00 76.75 149 LEU A C 1
ATOM 1163 O O . LEU A 1 149 ? 20.252 21.564 -17.848 1.00 76.75 149 LEU A O 1
ATOM 1167 N N . VAL A 1 150 ? 19.869 21.151 -15.669 1.00 73.12 150 VAL A N 1
ATOM 1168 C CA . VAL A 1 150 ? 19.995 22.551 -15.252 1.00 73.12 150 VAL A CA 1
ATOM 1169 C C . VAL A 1 150 ? 21.478 22.879 -15.377 1.00 73.12 150 VAL A C 1
ATOM 1171 O O . VAL A 1 150 ? 22.300 22.183 -14.785 1.00 73.12 150 VAL A O 1
ATOM 1174 N N . ALA A 1 151 ? 21.824 23.848 -16.227 1.00 64.56 151 ALA A N 1
ATOM 1175 C CA . ALA A 1 151 ? 23.210 24.274 -16.379 1.00 64.56 151 ALA A CA 1
ATOM 1176 C C . ALA A 1 151 ? 23.743 24.703 -15.003 1.00 64.56 151 ALA A C 1
ATOM 1178 O O . ALA A 1 151 ? 23.050 25.435 -14.292 1.00 64.56 151 ALA A O 1
ATOM 1179 N N . ALA A 1 152 ? 24.912 24.174 -14.635 1.00 54.28 152 ALA A N 1
ATOM 1180 C CA . ALA A 1 152 ? 25.626 24.536 -13.414 1.00 54.28 152 ALA A CA 1
ATOM 1181 C C . ALA A 1 152 ? 26.120 25.987 -13.467 1.00 54.28 152 ALA A C 1
ATOM 1183 O O . ALA A 1 152 ? 26.467 26.443 -14.583 1.00 54.28 152 ALA A O 1
#

Solvent-accessible surface area (backbone atoms only — not comparable to full-atom values): 9533 Å² total; per-residue (Å²): 133,83,76,62,67,64,64,55,51,50,52,52,50,55,50,49,49,54,70,75,53,64,52,98,91,52,84,81,83,78,82,57,68,66,52,53,37,49,50,40,34,54,73,59,42,50,90,61,41,63,59,30,54,52,46,11,39,76,67,68,39,55,65,52,90,40,80,93,46,46,45,65,67,35,47,45,51,30,31,44,75,71,77,42,50,54,64,54,53,34,66,60,86,71,70,87,86,55,87,54,73,56,69,85,60,86,78,54,50,49,70,67,48,56,50,49,53,51,54,30,52,75,68,73,43,80,82,73,55,50,92,78,72,46,80,79,79,45,53,73,68,84,75,92,83,74,89,81,74,77,82,130